Protein AF-A0A1J5PAV0-F1 (afdb_monomer_lite)

pLDDT: mean 71.93, std 15.04, range [39.91, 89.56]

Radius of gyration: 13.14 Å; chains: 1; bounding box: 28×30×35 Å

Secondary structure (DSSP, 8-state):
--GGGTSTTTEEESSTTT---TTS--HHHH-TTS-SS-EEEEPTTSSBTTSGGG--SSPPEEEEE--TTTS-SEETTEE--SS--

Organism: NCBI:txid410659

Structure (mmCIF, N/CA/C/O backbone):
data_AF-A0A1J5PAV0-F1
#
_entry.id   AF-A0A1J5PAV0-F1
#
loop_
_atom_site.group_PDB
_atom_site.id
_atom_site.type_symbol
_atom_site.label_atom_id
_atom_site.label_alt_id
_atom_site.label_comp_id
_atom_site.label_asym_id
_atom_site.label_entity_id
_atom_site.label_seq_id
_atom_site.pdbx_PDB_ins_code
_atom_site.Cartn_x
_atom_site.Cartn_y
_atom_site.Cartn_z
_atom_site.occupancy
_atom_site.B_iso_or_equiv
_atom_site.auth_seq_id
_atom_site.auth_comp_id
_atom_site.auth_asym_id
_atom_site.auth_atom_id
_atom_site.pdbx_PDB_model_num
ATOM 1 N N . MET A 1 1 ? 16.003 7.548 -7.039 1.00 39.91 1 MET A N 1
ATOM 2 C CA . MET A 1 1 ? 15.660 7.370 -5.610 1.00 39.91 1 MET A CA 1
ATOM 3 C C . MET A 1 1 ? 14.750 6.156 -5.497 1.00 39.91 1 MET A C 1
ATOM 5 O O . MET A 1 1 ? 13.768 6.138 -6.233 1.00 39.91 1 MET A O 1
ATOM 9 N N . PRO A 1 2 ? 15.068 5.139 -4.673 1.00 45.78 2 PRO A N 1
ATOM 10 C CA . PRO A 1 2 ? 14.190 3.986 -4.484 1.00 45.78 2 PRO A CA 1
ATOM 11 C C . PRO A 1 2 ? 12.823 4.444 -3.965 1.00 45.78 2 PRO A C 1
ATOM 13 O O . PRO A 1 2 ? 12.750 5.295 -3.079 1.00 45.78 2 PRO A O 1
ATOM 16 N N . PHE A 1 3 ? 11.753 3.877 -4.525 1.00 49.78 3 PHE A N 1
ATOM 17 C CA . PHE A 1 3 ? 10.347 4.203 -4.242 1.00 49.78 3 PHE A CA 1
ATOM 18 C C . PHE A 1 3 ? 10.009 4.248 -2.737 1.00 49.78 3 PHE A C 1
ATOM 20 O O . PHE A 1 3 ? 9.171 5.039 -2.307 1.00 49.78 3 PHE A O 1
ATOM 27 N N . LEU A 1 4 ? 10.725 3.455 -1.937 1.00 51.84 4 LEU A N 1
ATOM 28 C CA . LEU A 1 4 ? 10.534 3.292 -0.498 1.00 51.84 4 LEU A CA 1
ATOM 29 C C . LEU A 1 4 ? 10.681 4.577 0.334 1.00 51.84 4 LEU A C 1
ATOM 31 O O . LEU A 1 4 ? 9.968 4.718 1.317 1.00 51.84 4 LEU A O 1
ATOM 35 N N . PHE A 1 5 ? 11.533 5.538 -0.046 1.00 49.00 5 PHE A N 1
ATOM 36 C CA . PHE A 1 5 ? 11.836 6.674 0.843 1.00 49.00 5 PHE A CA 1
ATOM 37 C C . PHE A 1 5 ? 10.932 7.905 0.682 1.00 49.00 5 PHE A C 1
ATOM 39 O O . PHE A 1 5 ? 10.843 8.702 1.609 1.00 49.00 5 PHE A O 1
ATOM 46 N N . ARG A 1 6 ? 10.252 8.087 -0.461 1.00 49.84 6 ARG A N 1
ATOM 47 C CA . ARG A 1 6 ? 9.477 9.321 -0.747 1.00 49.84 6 ARG A CA 1
ATOM 48 C C . ARG A 1 6 ? 7.958 9.168 -0.667 1.00 49.84 6 ARG A C 1
ATOM 50 O O . ARG A 1 6 ? 7.232 10.154 -0.736 1.00 49.84 6 ARG A O 1
ATOM 57 N N . HIS A 1 7 ? 7.465 7.940 -0.554 1.00 57.06 7 HIS A N 1
ATOM 58 C CA . HIS A 1 7 ? 6.027 7.643 -0.545 1.00 57.06 7 HIS A CA 1
ATOM 59 C C . HIS A 1 7 ? 5.584 6.839 0.677 1.00 57.06 7 HIS A C 1
ATOM 61 O O . HIS A 1 7 ? 4.457 6.335 0.725 1.00 57.06 7 HIS A O 1
ATOM 67 N N . TRP A 1 8 ? 6.479 6.722 1.653 1.00 59.22 8 TRP A N 1
ATOM 68 C CA . TRP A 1 8 ? 6.222 6.000 2.877 1.00 59.22 8 TRP A CA 1
ATOM 69 C C . TRP A 1 8 ? 5.076 6.615 3.665 1.00 59.22 8 TRP A C 1
ATOM 71 O O . TRP A 1 8 ? 4.944 7.835 3.736 1.00 59.22 8 TRP A O 1
ATOM 81 N N . GLY A 1 9 ? 4.202 5.760 4.188 1.00 62.41 9 GLY A N 1
ATOM 82 C CA . GLY A 1 9 ? 2.976 6.194 4.841 1.00 62.41 9 GLY A CA 1
ATOM 83 C C . GLY A 1 9 ? 1.906 6.721 3.884 1.00 62.41 9 GLY A C 1
ATOM 84 O O . GLY A 1 9 ? 0.941 7.280 4.353 1.00 62.41 9 GLY A O 1
ATOM 85 N N . VAL A 1 10 ? 2.010 6.586 2.558 1.00 77.88 10 VAL A N 1
ATOM 86 C CA . VAL A 1 10 ? 0.895 6.930 1.638 1.00 77.88 10 VAL A CA 1
ATOM 87 C C . VAL A 1 10 ? 0.330 5.687 0.949 1.00 77.88 10 VAL A C 1
ATOM 89 O O . VAL A 1 10 ? -0.802 5.713 0.463 1.00 77.88 10 VAL A O 1
ATOM 92 N N . TRP A 1 11 ? 1.112 4.607 0.912 1.00 83.31 11 TRP A N 1
ATOM 93 C CA . TRP A 1 11 ? 0.776 3.343 0.269 1.00 83.31 11 TRP A CA 1
ATOM 94 C C . TRP A 1 11 ? 0.769 2.201 1.273 1.00 83.31 11 TRP A C 1
ATOM 96 O O . TRP A 1 11 ? 1.652 2.133 2.123 1.00 83.31 11 TRP A O 1
ATOM 106 N N . VAL A 1 12 ? -0.170 1.275 1.107 1.00 84.88 12 VAL A N 1
ATOM 107 C CA . VAL A 1 12 ? -0.246 0.033 1.887 1.00 84.88 12 VAL A CA 1
ATOM 108 C C . VAL A 1 12 ? -0.471 -1.172 0.979 1.00 84.88 12 VAL A C 1
ATOM 110 O O . VAL A 1 12 ? -1.042 -1.006 -0.107 1.00 84.88 12 VAL A O 1
ATOM 113 N N . PRO A 1 13 ? -0.053 -2.379 1.398 1.00 86.62 13 PRO A N 1
ATOM 114 C CA . PRO A 1 13 ? -0.439 -3.612 0.730 1.00 86.62 13 PRO A CA 1
ATOM 115 C C . PRO A 1 13 ? -1.959 -3.751 0.657 1.00 86.62 13 PRO A C 1
ATOM 117 O O . PRO A 1 13 ? -2.677 -3.425 1.600 1.00 86.62 13 PRO A O 1
ATOM 120 N N . ARG A 1 14 ? -2.453 -4.249 -0.477 1.00 88.88 14 ARG A N 1
ATOM 121 C CA . ARG A 1 14 ? -3.888 -4.440 -0.693 1.00 88.88 14 ARG A CA 1
ATOM 122 C C . ARG A 1 14 ? -4.447 -5.628 0.087 1.00 88.88 14 ARG A C 1
ATOM 124 O O . ARG A 1 14 ? -5.588 -5.555 0.533 1.00 88.88 14 ARG A O 1
ATOM 131 N N . SER A 1 15 ? -3.678 -6.712 0.176 1.00 83.31 15 SER A N 1
ATOM 132 C CA . SER A 1 15 ? -4.139 -7.965 0.774 1.00 83.31 15 SER A CA 1
ATOM 133 C C . SER A 1 15 ? -3.996 -7.949 2.290 1.00 83.31 15 SER A C 1
ATOM 135 O O . SER A 1 15 ? -2.954 -7.557 2.820 1.00 83.31 15 SER A O 1
ATOM 137 N N . ASP A 1 16 ? -5.017 -8.480 2.947 1.00 80.69 16 ASP A N 1
ATOM 138 C CA . ASP A 1 16 ? -5.078 -8.821 4.370 1.00 80.69 16 ASP A CA 1
ATOM 139 C C . ASP A 1 16 ? -3.904 -9.682 4.866 1.00 80.69 16 ASP A C 1
ATOM 141 O O . ASP A 1 16 ? -3.428 -9.486 5.980 1.00 80.69 16 ASP A O 1
ATOM 145 N N . CYS A 1 17 ? -3.368 -10.577 4.032 1.00 78.44 17 CYS A N 1
ATOM 146 C CA . CYS A 1 17 ? -2.217 -11.413 4.381 1.00 78.44 17 CYS A CA 1
ATOM 147 C C . CYS A 1 17 ? -0.906 -10.631 4.582 1.00 78.44 17 CYS A C 1
ATOM 149 O O . CYS A 1 17 ? 0.036 -11.165 5.166 1.00 78.44 17 CYS A O 1
ATOM 151 N N . TYR A 1 18 ? -0.843 -9.376 4.124 1.00 74.75 18 TYR A N 1
ATOM 152 C CA . TYR A 1 18 ? 0.313 -8.493 4.303 1.00 74.75 18 TYR A CA 1
ATOM 153 C C . TYR A 1 18 ? 0.020 -7.317 5.237 1.00 74.75 18 TYR A C 1
ATOM 155 O O . TYR A 1 18 ? 0.929 -6.836 5.913 1.00 74.75 18 TYR A O 1
ATOM 163 N N . HIS A 1 19 ? -1.215 -6.810 5.241 1.00 78.38 19 HIS A N 1
ATOM 164 C CA . HIS A 1 19 ? -1.596 -5.652 6.038 1.00 78.38 19 HIS A CA 1
ATOM 165 C C . HIS A 1 19 ? -3.099 -5.618 6.322 1.00 78.38 19 HIS A C 1
ATOM 167 O O . HIS A 1 19 ? -3.924 -5.711 5.413 1.00 78.38 19 HIS A O 1
ATOM 173 N N . THR A 1 20 ? -3.436 -5.356 7.581 1.00 80.56 20 THR A N 1
ATOM 174 C CA . THR A 1 20 ? -4.783 -4.996 8.023 1.00 80.56 20 THR A CA 1
ATOM 175 C C . THR A 1 20 ? -4.727 -3.708 8.835 1.00 80.56 20 THR A C 1
ATOM 177 O O . THR A 1 20 ? -3.796 -3.490 9.615 1.00 80.56 20 THR A O 1
ATOM 180 N N . PHE A 1 21 ? -5.746 -2.872 8.689 1.00 80.50 21 PHE A N 1
ATOM 181 C CA . PHE A 1 21 ? -5.971 -1.702 9.524 1.00 80.50 21 PHE A CA 1
ATOM 182 C C . PHE A 1 21 ? -6.397 -2.108 10.944 1.00 80.50 21 PHE A C 1
ATOM 184 O O . PHE A 1 21 ? -6.642 -3.279 11.238 1.00 80.50 21 PHE A O 1
ATOM 191 N N . ALA A 1 22 ? -6.506 -1.125 11.842 1.00 78.94 22 ALA A N 1
ATOM 192 C CA . ALA A 1 22 ? -6.860 -1.349 13.247 1.00 78.94 22 ALA A CA 1
ATOM 193 C C . ALA A 1 22 ? -8.250 -1.986 13.448 1.00 78.94 22 ALA A C 1
ATOM 195 O O . ALA A 1 22 ? -8.494 -2.610 14.476 1.00 78.94 22 ALA A O 1
ATOM 196 N N . ASP A 1 23 ? -9.153 -1.842 12.474 1.00 80.44 23 ASP A N 1
ATOM 197 C CA . ASP A 1 23 ? -10.475 -2.474 12.466 1.00 80.44 23 ASP A CA 1
ATOM 198 C C . ASP A 1 23 ? -10.465 -3.901 11.878 1.00 80.44 23 ASP A C 1
ATOM 200 O O . ASP A 1 23 ? -11.524 -4.506 11.712 1.00 80.44 23 ASP A O 1
ATOM 204 N N . GLY A 1 24 ? -9.281 -4.439 11.565 1.00 81.25 24 GLY A N 1
ATOM 205 C CA . GLY A 1 24 ? -9.081 -5.774 11.005 1.00 81.25 24 GLY A CA 1
ATOM 206 C C . GLY A 1 24 ? -9.343 -5.882 9.503 1.00 81.25 24 GLY A C 1
ATOM 207 O O . GLY A 1 24 ? -9.226 -6.976 8.959 1.00 81.25 24 GLY A O 1
ATOM 208 N N . LYS A 1 25 ? -9.683 -4.784 8.816 1.00 84.94 25 LYS A N 1
ATOM 209 C CA . LYS A 1 25 ? -9.937 -4.786 7.367 1.00 84.94 25 LYS A CA 1
ATOM 210 C C . LYS A 1 25 ? -8.677 -4.474 6.576 1.00 84.94 25 LYS A C 1
ATOM 212 O O . LYS A 1 25 ? -7.783 -3.782 7.050 1.00 84.94 25 LYS A O 1
ATOM 217 N N . SER A 1 26 ? -8.628 -4.924 5.334 1.00 86.69 26 SER A N 1
ATOM 218 C CA . SER A 1 26 ? -7.594 -4.585 4.354 1.00 86.69 26 SE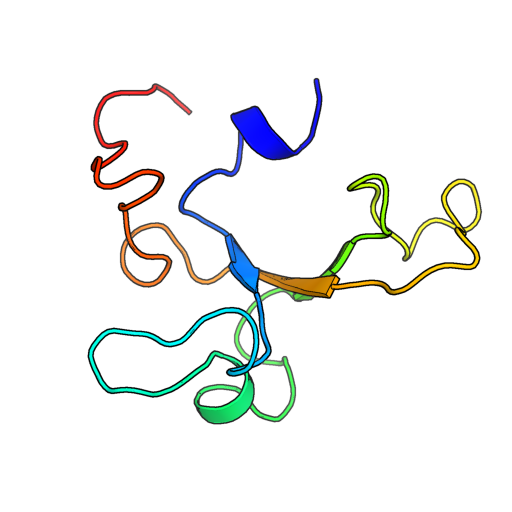R A CA 1
ATOM 219 C C . SER A 1 26 ? -8.127 -3.617 3.291 1.00 86.69 26 SER A C 1
ATOM 221 O O . SER A 1 26 ? -9.321 -3.297 3.243 1.00 86.69 26 SER A O 1
ATOM 223 N N . CYS A 1 27 ? -7.272 -3.151 2.375 1.00 88.12 27 CYS A N 1
ATOM 224 C CA . CYS A 1 27 ? -7.783 -2.385 1.235 1.00 88.12 27 CYS A CA 1
ATOM 225 C C . CYS A 1 27 ? -8.624 -3.233 0.277 1.00 88.12 27 CYS A C 1
ATOM 227 O O . CYS A 1 27 ? -9.484 -2.677 -0.405 1.00 88.12 27 CYS A O 1
ATOM 229 N N . ALA A 1 28 ? -8.404 -4.550 0.213 1.00 88.38 28 ALA A N 1
ATOM 230 C CA . ALA A 1 28 ? -9.256 -5.440 -0.566 1.00 88.38 28 ALA A CA 1
ATOM 231 C C . ALA A 1 28 ? -10.698 -5.455 -0.033 1.00 88.38 28 ALA A C 1
ATOM 233 O O . ALA A 1 28 ? -11.627 -5.472 -0.835 1.00 88.38 28 ALA A O 1
ATOM 234 N N . ASP A 1 29 ? -10.886 -5.352 1.285 1.00 88.44 29 A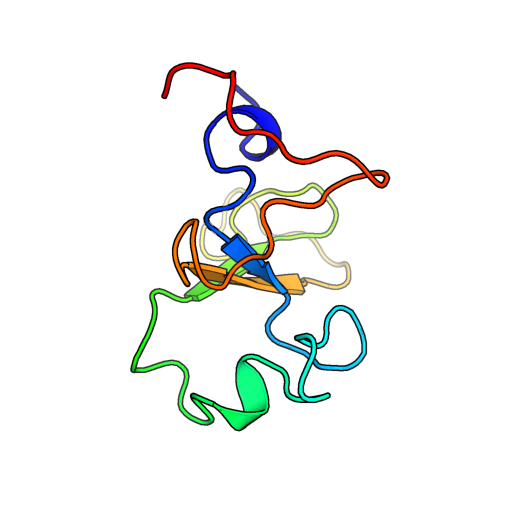SP A N 1
ATOM 235 C CA . ASP A 1 29 ? -12.215 -5.297 1.908 1.00 88.44 29 ASP A CA 1
ATOM 236 C C . ASP A 1 29 ? -12.900 -3.941 1.701 1.00 88.44 29 ASP A C 1
ATOM 238 O O . ASP A 1 29 ? -14.104 -3.866 1.456 1.00 88.44 29 ASP A O 1
ATOM 242 N N . LEU A 1 30 ? -12.133 -2.848 1.795 1.00 88.31 30 LEU A N 1
ATOM 243 C CA . LEU A 1 30 ? -12.658 -1.481 1.680 1.00 88.31 30 LEU A CA 1
ATOM 244 C C . LEU A 1 30 ? -12.873 -1.016 0.233 1.00 88.31 30 LEU A C 1
ATOM 246 O O . LEU A 1 30 ? -13.664 -0.102 -0.008 1.00 88.31 30 LEU A O 1
ATOM 250 N N . ASP A 1 31 ? -12.141 -1.592 -0.717 1.00 89.38 31 ASP A N 1
ATOM 251 C CA . ASP A 1 31 ? -12.200 -1.263 -2.141 1.00 89.38 31 ASP A CA 1
ATOM 252 C C . ASP A 1 31 ? -12.026 -2.532 -3.000 1.00 89.38 31 ASP A C 1
ATOM 254 O O . ASP A 1 31 ? -10.995 -2.698 -3.661 1.00 89.38 31 ASP A O 1
ATOM 258 N N . PRO A 1 32 ? -13.011 -3.454 -3.035 1.00 89.06 32 PRO A N 1
ATOM 259 C CA . PRO A 1 32 ? -12.883 -4.755 -3.709 1.00 89.06 32 PRO A CA 1
ATOM 260 C C . PRO A 1 32 ? -12.551 -4.672 -5.203 1.00 89.06 32 PRO A C 1
ATOM 262 O O . PRO A 1 32 ? -11.906 -5.568 -5.742 1.00 89.06 32 PRO A O 1
ATOM 265 N N . GLY A 1 33 ? -12.921 -3.571 -5.863 1.00 89.44 33 GLY A N 1
ATOM 266 C CA . GLY A 1 33 ? -12.631 -3.323 -7.277 1.00 89.44 33 GLY A CA 1
ATOM 267 C C . GLY A 1 33 ? -11.329 -2.567 -7.560 1.00 89.44 33 GLY A C 1
ATOM 268 O O . GLY A 1 33 ? -11.029 -2.348 -8.730 1.00 89.44 33 GLY A O 1
ATOM 269 N N . ALA A 1 34 ? -10.579 -2.143 -6.536 1.00 88.44 34 ALA A N 1
ATOM 270 C CA . ALA A 1 34 ? -9.411 -1.263 -6.679 1.00 88.44 34 ALA A CA 1
ATOM 271 C C . ALA A 1 34 ? -9.720 0.046 -7.446 1.00 88.44 34 ALA A C 1
ATOM 273 O O . ALA A 1 34 ? -8.896 0.526 -8.228 1.00 88.44 34 ALA A O 1
ATOM 274 N N . GLN A 1 35 ? -10.924 0.600 -7.261 1.00 89.50 35 GLN A N 1
ATOM 275 C CA . GLN A 1 35 ? -11.408 1.790 -7.974 1.00 89.50 35 GLN A CA 1
ATOM 276 C C . GLN A 1 35 ? -11.294 3.059 -7.131 1.00 89.50 35 GLN A C 1
ATOM 278 O O . GLN A 1 35 ? -11.185 4.158 -7.675 1.00 89.50 35 GLN A O 1
ATOM 283 N N . ARG A 1 36 ? -11.322 2.921 -5.802 1.00 88.44 36 ARG A N 1
ATOM 284 C CA . ARG A 1 36 ? -11.315 4.049 -4.868 1.00 88.44 36 ARG A CA 1
ATOM 285 C C . ARG A 1 36 ? -9.935 4.683 -4.740 1.00 88.44 36 ARG A C 1
ATOM 287 O O . ARG A 1 36 ? -9.837 5.905 -4.648 1.00 88.44 36 ARG A O 1
ATOM 294 N N . TRP A 1 37 ? -8.880 3.869 -4.730 1.00 89.12 37 TRP A N 1
ATOM 295 C CA . TRP A 1 37 ? -7.502 4.347 -4.587 1.00 89.12 37 TRP A CA 1
ATOM 296 C C . TRP A 1 37 ? -6.598 3.857 -5.714 1.00 89.12 37 TRP A C 1
ATOM 298 O O . TRP A 1 37 ? -6.697 2.688 -6.099 1.00 89.12 37 TRP A O 1
ATOM 308 N N . PRO A 1 38 ? -5.648 4.694 -6.184 1.00 89.56 38 PRO A N 1
ATOM 309 C CA . PRO A 1 38 ? -4.648 4.270 -7.153 1.00 89.56 38 PRO A CA 1
ATOM 310 C C . PRO A 1 38 ? -3.948 2.989 -6.702 1.00 89.56 38 PRO A C 1
ATOM 312 O O . PRO A 1 38 ? -3.442 2.918 -5.581 1.00 89.56 38 PRO A O 1
ATOM 315 N N . CYS A 1 39 ? -3.904 1.998 -7.589 1.00 87.56 39 CYS A N 1
ATOM 316 C CA . CYS A 1 39 ? -3.288 0.705 -7.330 1.00 87.56 39 CYS A CA 1
ATOM 317 C C . CYS A 1 39 ? -2.104 0.473 -8.270 1.00 87.56 39 CYS A C 1
ATOM 319 O O . CYS A 1 39 ? -2.201 0.731 -9.477 1.00 87.56 39 CYS A O 1
ATOM 321 N N . ILE A 1 40 ? -0.996 -0.019 -7.719 1.00 87.12 40 ILE A N 1
ATOM 322 C CA . ILE A 1 40 ? 0.193 -0.441 -8.464 1.00 87.12 40 ILE A CA 1
ATOM 323 C C . ILE A 1 40 ? 0.585 -1.854 -8.044 1.00 87.12 40 ILE A C 1
ATOM 325 O O . ILE A 1 40 ? 0.377 -2.246 -6.899 1.00 87.12 40 ILE A O 1
ATOM 329 N N . ARG A 1 41 ? 1.185 -2.605 -8.964 1.00 85.88 41 ARG A N 1
ATOM 330 C CA . ARG A 1 41 ? 1.856 -3.867 -8.654 1.00 85.88 41 ARG A CA 1
ATOM 331 C C . ARG A 1 41 ? 3.336 -3.564 -8.487 1.00 85.88 41 ARG A C 1
ATOM 333 O O . ARG A 1 41 ? 3.951 -3.059 -9.421 1.00 85.88 41 ARG A O 1
ATOM 340 N N . LEU A 1 42 ? 3.898 -3.853 -7.325 1.00 82.94 42 LEU A N 1
ATOM 341 C CA . LEU A 1 42 ? 5.340 -3.866 -7.127 1.00 82.94 42 LEU A CA 1
ATOM 342 C C . LEU A 1 42 ? 5.857 -5.276 -7.393 1.00 82.94 42 LEU A C 1
ATOM 344 O O . LEU A 1 42 ? 5.225 -6.252 -7.002 1.00 82.94 42 LEU A O 1
ATOM 348 N N . THR A 1 43 ? 6.979 -5.386 -8.090 1.00 81.81 43 THR A N 1
ATOM 349 C CA . THR A 1 43 ? 7.718 -6.647 -8.213 1.00 81.81 43 THR A CA 1
ATOM 350 C C . THR A 1 43 ? 8.457 -6.961 -6.917 1.00 81.81 43 THR A C 1
ATOM 352 O O . THR A 1 43 ? 8.599 -6.090 -6.059 1.00 81.81 43 THR A O 1
ATOM 355 N N . GLU A 1 44 ? 8.999 -8.172 -6.802 1.00 74.81 44 GLU A N 1
ATOM 356 C CA . GLU A 1 44 ? 9.878 -8.593 -5.698 1.00 74.81 44 GLU A CA 1
ATOM 357 C C . GLU A 1 44 ? 11.035 -7.607 -5.415 1.00 74.81 44 GLU A C 1
ATOM 359 O O . GLU A 1 44 ? 11.506 -7.486 -4.289 1.00 74.81 44 GLU A O 1
ATOM 364 N N . ARG A 1 45 ? 11.474 -6.852 -6.435 1.00 72.88 45 ARG A N 1
ATOM 365 C CA . ARG A 1 45 ? 12.546 -5.845 -6.344 1.00 72.88 45 ARG A CA 1
ATOM 366 C C . ARG A 1 45 ? 12.039 -4.443 -5.991 1.00 72.88 45 ARG A C 1
ATOM 368 O O . ARG A 1 45 ? 12.809 -3.486 -5.988 1.00 72.88 45 ARG A O 1
ATOM 375 N N . GLY A 1 46 ? 10.739 -4.292 -5.745 1.00 69.69 46 GLY A N 1
ATOM 376 C CA . GLY A 1 46 ? 10.098 -3.011 -5.452 1.00 69.69 46 GLY A 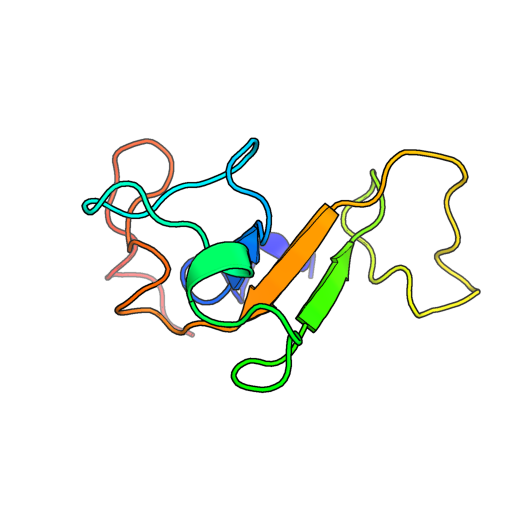CA 1
ATOM 377 C C . GLY A 1 46 ? 9.920 -2.097 -6.669 1.00 69.69 46 GLY A C 1
ATOM 378 O O . GLY A 1 46 ? 9.615 -0.916 -6.504 1.00 69.69 46 GLY A O 1
ATOM 379 N N . HIS A 1 47 ? 10.103 -2.607 -7.891 1.00 78.06 47 HIS A N 1
ATOM 380 C CA . HIS A 1 47 ? 9.850 -1.845 -9.117 1.00 78.06 47 HIS A CA 1
ATOM 381 C C . 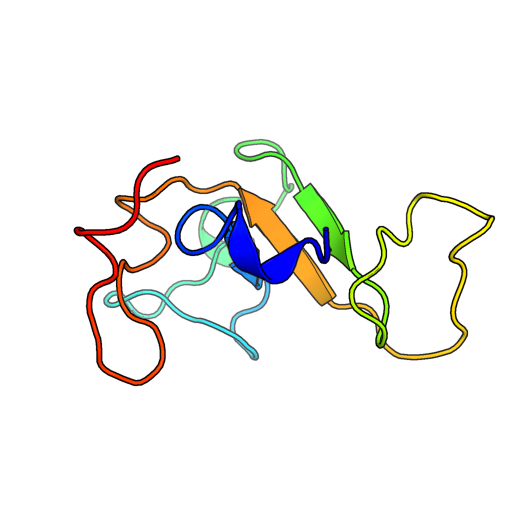HIS A 1 47 ? 8.383 -1.933 -9.529 1.00 78.06 47 HIS A C 1
ATOM 383 O O . HIS A 1 47 ? 7.723 -2.936 -9.267 1.00 78.06 47 HIS A O 1
ATOM 389 N N . ASN A 1 48 ? 7.879 -0.910 -10.219 1.00 75.56 48 ASN A N 1
ATOM 390 C CA . ASN A 1 48 ? 6.530 -0.936 -10.772 1.00 75.56 48 ASN A CA 1
ATOM 391 C C . ASN A 1 48 ? 6.418 -2.019 -11.858 1.00 75.56 48 ASN A C 1
ATOM 393 O O . ASN A 1 48 ? 6.918 -1.846 -12.964 1.00 75.56 48 ASN A O 1
ATOM 397 N N . GLY A 1 49 ? 5.715 -3.106 -11.553 1.00 68.69 49 GLY A N 1
ATOM 398 C CA . GLY A 1 49 ? 5.513 -4.246 -12.443 1.00 68.69 49 GLY A CA 1
ATOM 399 C C . GLY A 1 49 ? 4.550 -3.991 -13.604 1.00 68.69 49 GLY A C 1
ATOM 400 O O . GLY A 1 49 ? 4.301 -4.914 -14.371 1.00 68.69 49 GLY A O 1
ATOM 401 N N . ARG A 1 50 ? 3.985 -2.779 -13.743 1.00 71.44 50 ARG A N 1
ATOM 402 C CA . ARG A 1 50 ? 3.324 -2.356 -14.994 1.00 71.44 50 ARG A CA 1
ATOM 403 C C . ARG A 1 50 ? 4.321 -1.999 -16.094 1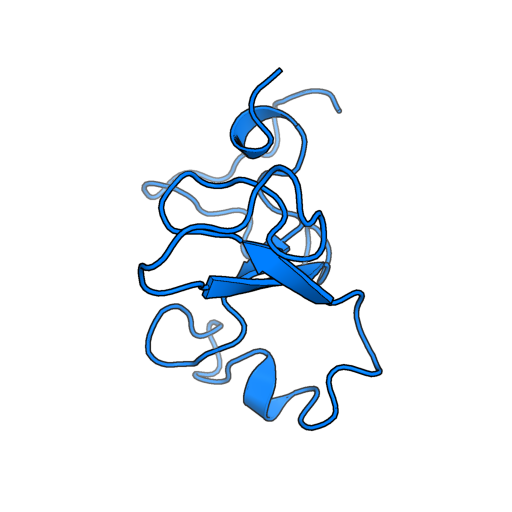.00 71.44 50 ARG A C 1
ATOM 405 O O . ARG A 1 50 ? 3.931 -1.972 -17.256 1.00 71.44 50 ARG A O 1
ATOM 412 N N . ASP A 1 51 ? 5.561 -1.686 -15.733 1.00 72.56 51 ASP A N 1
ATOM 413 C CA . ASP A 1 51 ? 6.611 -1.449 -16.713 1.00 72.56 51 ASP A CA 1
ATOM 414 C C . ASP A 1 51 ? 7.190 -2.795 -17.164 1.00 72.56 51 ASP A C 1
ATOM 416 O O . ASP A 1 51 ? 7.690 -3.572 -16.348 1.00 72.56 51 ASP A O 1
ATOM 420 N N . LEU A 1 52 ? 7.122 -3.065 -18.470 1.00 67.00 52 LEU A N 1
ATOM 421 C CA . LEU A 1 52 ? 7.695 -4.264 -19.084 1.00 67.00 52 LEU A CA 1
ATOM 422 C C . LEU A 1 52 ? 9.207 -4.357 -18.841 1.00 67.00 52 LEU A C 1
ATOM 424 O O . LEU A 1 52 ? 9.723 -5.456 -18.682 1.00 67.00 52 LEU A O 1
ATOM 428 N N . ALA A 1 53 ? 9.912 -3.226 -18.727 1.00 69.62 53 ALA A N 1
ATOM 429 C CA . ALA A 1 53 ? 11.337 -3.205 -18.388 1.00 69.62 53 ALA A CA 1
ATOM 430 C C . ALA A 1 53 ? 11.622 -3.679 -16.950 1.00 69.62 53 ALA A C 1
ATOM 432 O O . ALA A 1 53 ? 12.773 -3.902 -16.569 1.00 69.62 53 ALA A O 1
ATOM 433 N N . HIS A 1 54 ? 10.579 -3.813 -16.133 1.00 63.94 54 HIS A N 1
ATOM 434 C CA . HIS A 1 54 ? 10.642 -4.235 -14.742 1.00 63.94 54 HIS A CA 1
ATOM 435 C C . HIS A 1 54 ? 9.875 -5.535 -14.498 1.00 63.94 54 HIS A C 1
ATOM 437 O O . HIS A 1 54 ? 9.597 -5.854 -13.343 1.00 63.94 54 HIS A O 1
ATOM 443 N N . SER A 1 55 ? 9.537 -6.292 -15.549 1.00 60.66 55 SER A N 1
ATOM 444 C CA . SER A 1 55 ? 8.922 -7.608 -15.398 1.00 60.66 55 SER A CA 1
ATOM 445 C C . SER A 1 55 ? 9.888 -8.547 -14.668 1.00 60.66 55 SER A C 1
ATOM 447 O O . SER A 1 55 ? 10.898 -8.971 -15.226 1.00 60.66 55 SER A O 1
ATOM 449 N N . GLY A 1 56 ? 9.596 -8.836 -13.403 1.00 60.94 56 GLY A N 1
ATOM 450 C CA . GLY A 1 56 ? 10.223 -9.913 -12.640 1.00 60.94 56 GLY A CA 1
ATOM 451 C C . GLY A 1 56 ? 9.345 -11.162 -12.671 1.00 60.94 56 GLY A C 1
ATOM 452 O O . GLY A 1 56 ? 8.123 -11.047 -12.785 1.00 60.94 56 GLY A O 1
ATOM 453 N N . GLU A 1 57 ? 9.967 -12.334 -12.564 1.00 61.88 57 GLU A N 1
ATOM 454 C CA . GLU A 1 57 ? 9.277 -13.634 -12.555 1.00 61.88 57 GLU A CA 1
ATOM 455 C C . GLU A 1 57 ? 8.661 -13.983 -11.189 1.00 61.88 57 GLU A C 1
ATOM 457 O O . GLU A 1 57 ? 7.800 -14.855 -11.120 1.00 61.88 57 GLU A O 1
ATOM 462 N N . GLY A 1 58 ? 9.070 -13.306 -10.110 1.00 64.19 58 GLY A N 1
ATOM 463 C CA . GLY A 1 58 ? 8.592 -13.593 -8.759 1.00 64.19 58 GLY A CA 1
ATOM 464 C C . GLY A 1 58 ? 7.280 -12.919 -8.353 1.00 64.19 58 GLY A C 1
ATOM 465 O O . GLY A 1 58 ? 6.642 -12.172 -9.109 1.00 64.19 58 GLY A O 1
ATOM 466 N N . ASP A 1 59 ? 6.892 -13.187 -7.104 1.00 68.62 59 ASP A N 1
ATOM 467 C CA . ASP A 1 59 ? 5.644 -12.709 -6.519 1.00 68.62 59 ASP A CA 1
ATOM 468 C C . ASP A 1 59 ? 5.620 -11.180 -6.428 1.00 68.62 59 ASP A C 1
ATOM 470 O O . ASP A 1 59 ? 6.514 -10.524 -5.889 1.00 68.62 59 ASP A O 1
ATOM 474 N N . GLY A 1 60 ? 4.568 -10.600 -7.003 1.00 75.56 60 GLY A N 1
ATOM 475 C CA . GLY A 1 60 ? 4.320 -9.169 -6.955 1.00 75.56 60 GLY A CA 1
ATOM 476 C C . GLY A 1 60 ? 3.324 -8.820 -5.858 1.00 75.56 60 GLY A C 1
ATOM 477 O O . GLY A 1 60 ? 2.324 -9.511 -5.683 1.00 75.56 60 GLY A O 1
ATOM 478 N N . VAL A 1 61 ? 3.545 -7.700 -5.175 1.00 82.88 61 VAL A N 1
ATOM 479 C CA . VAL A 1 61 ? 2.624 -7.178 -4.159 1.00 82.88 61 VAL A CA 1
ATOM 480 C C . VAL A 1 61 ? 1.827 -6.022 -4.748 1.00 82.88 61 VAL A C 1
ATOM 482 O O . VAL A 1 61 ? 2.388 -5.069 -5.293 1.00 82.88 61 VAL A O 1
ATOM 485 N N . TYR A 1 62 ? 0.502 -6.081 -4.632 1.00 86.88 62 TYR A N 1
ATOM 486 C CA . TYR A 1 62 ? -0.350 -4.945 -4.969 1.00 86.88 62 TYR A CA 1
ATOM 487 C C . TYR A 1 62 ? -0.368 -3.944 -3.819 1.00 86.88 62 TYR A C 1
ATOM 489 O O . TYR A 1 62 ? -0.691 -4.297 -2.688 1.00 86.88 62 TYR A O 1
ATOM 497 N N . MET A 1 63 ? -0.066 -2.690 -4.132 1.00 86.62 63 MET A N 1
ATOM 498 C CA . MET A 1 63 ? -0.094 -1.569 -3.199 1.00 86.62 63 MET A CA 1
ATOM 499 C C . MET A 1 63 ? -1.206 -0.599 -3.600 1.00 86.62 63 MET A C 1
ATOM 501 O O . MET A 1 63 ? -1.418 -0.359 -4.793 1.00 86.62 63 MET A O 1
ATOM 505 N N . GLN A 1 64 ? -1.884 -0.001 -2.620 1.00 88.56 64 GLN A N 1
ATOM 506 C CA . GLN A 1 64 ? -2.870 1.059 -2.835 1.00 88.56 64 GLN A CA 1
ATOM 507 C C . GLN A 1 64 ? -2.503 2.348 -2.113 1.00 88.56 64 GLN A C 1
ATOM 509 O O . GLN A 1 64 ? -2.078 2.331 -0.959 1.00 88.56 64 GLN A O 1
ATOM 514 N N . ARG A 1 65 ? -2.679 3.477 -2.809 1.00 88.50 65 ARG A N 1
ATOM 515 C CA . ARG A 1 65 ? -2.377 4.815 -2.294 1.00 88.50 65 ARG A CA 1
ATOM 516 C C . ARG A 1 65 ? -3.547 5.359 -1.484 1.00 88.50 65 ARG A C 1
ATOM 518 O O . ARG A 1 65 ? -4.385 6.088 -2.010 1.00 88.50 65 ARG A O 1
ATOM 525 N N . VAL A 1 66 ? -3.584 5.004 -0.210 1.00 84.38 66 VAL A N 1
ATOM 526 C CA . VAL A 1 66 ? -4.679 5.335 0.709 1.00 84.38 66 VAL A CA 1
ATOM 527 C C . VAL A 1 66 ? -4.490 6.649 1.476 1.00 84.38 66 VAL A C 1
ATOM 529 O O . VAL A 1 66 ? -5.431 7.129 2.103 1.00 84.38 66 VAL A O 1
ATOM 532 N N . GLY A 1 67 ? -3.302 7.260 1.402 1.00 78.44 67 GLY A N 1
ATOM 533 C CA . GLY A 1 67 ? -2.989 8.500 2.122 1.00 78.44 67 GLY A CA 1
ATOM 534 C C . GLY A 1 67 ? -2.435 8.273 3.534 1.00 78.44 67 GLY A C 1
ATOM 535 O O . GLY A 1 67 ? -2.565 7.189 4.092 1.00 78.44 67 GLY A O 1
ATOM 536 N N . MET A 1 68 ? -1.832 9.318 4.115 1.00 72.75 68 MET A N 1
ATOM 537 C CA . MET A 1 68 ? -1.136 9.271 5.420 1.00 72.75 68 MET A CA 1
ATOM 538 C C . MET A 1 68 ? -2.011 9.019 6.633 1.00 72.75 68 MET A C 1
ATOM 540 O O . MET A 1 68 ? -1.518 8.567 7.664 1.00 72.75 68 MET A O 1
ATOM 544 N N . GLU A 1 69 ? -3.298 9.316 6.528 1.00 74.19 69 GLU A N 1
ATOM 545 C CA . GLU A 1 69 ? -4.238 9.046 7.605 1.00 74.19 69 GLU A CA 1
ATOM 546 C C . GLU A 1 69 ? -4.549 7.551 7.698 1.00 74.19 69 GLU A C 1
ATOM 548 O O . GLU A 1 69 ? -4.430 6.970 8.773 1.00 74.19 69 GLU A O 1
ATOM 553 N N . MET A 1 70 ? -4.871 6.913 6.567 1.00 75.38 70 MET A N 1
ATOM 554 C CA . MET A 1 70 ? -5.260 5.505 6.575 1.00 75.38 70 MET A CA 1
ATOM 555 C C . MET A 1 70 ? -4.089 4.537 6.508 1.00 75.38 70 MET A C 1
ATOM 557 O O . MET A 1 70 ? -4.192 3.454 7.067 1.00 75.38 70 MET A O 1
ATOM 561 N N . ALA A 1 71 ? -2.987 4.888 5.837 1.00 71.44 71 ALA A N 1
ATOM 562 C CA . ALA A 1 71 ? -1.884 3.953 5.605 1.00 71.44 71 ALA A CA 1
ATOM 563 C C . ALA A 1 71 ? -1.210 3.455 6.894 1.00 71.44 71 ALA A C 1
ATOM 565 O O . ALA A 1 71 ? -0.354 2.578 6.848 1.00 71.44 71 ALA A O 1
ATOM 566 N N . GLY A 1 72 ? -1.580 4.036 8.036 1.00 61.31 72 GLY A N 1
ATOM 567 C CA . GLY A 1 72 ? -0.844 3.899 9.266 1.00 61.31 72 GLY A CA 1
ATOM 568 C C . GLY A 1 72 ? 0.445 4.693 9.131 1.00 61.31 72 GLY A C 1
ATOM 569 O O . GLY A 1 72 ? 1.313 4.421 8.309 1.00 61.31 72 GLY A O 1
ATOM 570 N N . ARG A 1 73 ? 0.610 5.689 9.995 1.00 54.59 73 ARG A N 1
ATOM 571 C CA . ARG A 1 73 ? 1.879 6.420 10.121 1.00 54.59 73 ARG A CA 1
ATOM 572 C C . ARG A 1 73 ? 3.011 5.515 10.626 1.00 54.59 73 ARG A C 1
ATOM 574 O O . ARG A 1 73 ? 4.147 5.971 10.694 1.00 54.59 73 ARG A O 1
ATOM 581 N N . LEU A 1 74 ? 2.683 4.278 11.013 1.00 47.25 74 LEU A N 1
ATOM 582 C CA . LEU A 1 74 ? 3.527 3.339 11.724 1.00 47.25 74 L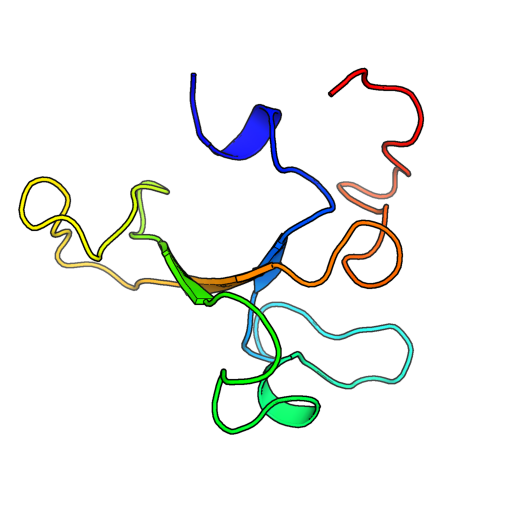EU A CA 1
ATOM 583 C C . LEU A 1 74 ? 4.312 2.458 10.757 1.00 47.25 74 LEU A C 1
ATOM 585 O O . LEU A 1 74 ? 3.762 1.573 10.107 1.00 47.25 74 LEU A O 1
ATOM 589 N N . LEU A 1 75 ? 5.620 2.655 10.752 1.00 51.31 75 LEU A N 1
ATOM 590 C CA . LEU A 1 75 ? 6.547 1.644 10.289 1.00 51.31 75 LEU A CA 1
ATOM 591 C C . LEU A 1 75 ? 7.613 1.412 11.346 1.00 51.31 75 LEU A C 1
ATOM 593 O O . LEU A 1 75 ? 8.109 2.375 11.927 1.00 51.31 75 LEU A O 1
ATOM 597 N N . ASP A 1 76 ? 7.942 0.143 11.587 1.00 50.00 76 ASP A N 1
ATOM 598 C CA . ASP A 1 76 ? 8.922 -0.289 12.584 1.00 50.00 76 ASP A CA 1
ATOM 599 C C . ASP A 1 76 ? 8.556 0.203 13.993 1.00 50.00 76 ASP A C 1
ATOM 601 O O . ASP A 1 76 ? 9.411 0.564 14.796 1.00 50.00 76 ASP A O 1
ATOM 605 N N . GLY A 1 77 ? 7.253 0.284 14.290 1.00 50.75 77 GLY A N 1
ATOM 606 C CA . GLY A 1 77 ? 6.763 0.798 15.571 1.00 50.75 77 GLY A CA 1
ATOM 607 C C . GLY A 1 77 ? 6.831 2.324 15.720 1.00 50.75 77 GLY A C 1
ATOM 608 O O . GLY A 1 77 ? 6.533 2.831 16.799 1.00 50.75 77 GLY A O 1
ATOM 609 N N . ARG A 1 78 ? 7.205 3.073 14.671 1.00 45.72 78 ARG A N 1
ATOM 610 C CA . ARG A 1 78 ? 7.405 4.529 14.725 1.00 45.72 78 ARG A CA 1
ATOM 611 C C . ARG A 1 78 ? 6.481 5.283 13.775 1.00 45.72 78 ARG A C 1
ATOM 613 O O . ARG A 1 78 ? 6.329 4.895 12.620 1.00 45.72 78 ARG A O 1
ATOM 620 N N . THR A 1 79 ? 5.916 6.396 14.248 1.00 51.62 79 THR A N 1
ATOM 621 C CA . THR A 1 79 ? 5.161 7.342 13.418 1.00 51.62 79 THR A CA 1
ATOM 622 C C . THR A 1 79 ? 6.105 8.265 12.640 1.00 51.62 79 THR A C 1
ATOM 624 O O . THR A 1 79 ? 6.913 8.991 13.221 1.00 51.62 79 THR A O 1
ATOM 627 N N . TRP A 1 80 ? 6.035 8.244 11.308 1.00 55.53 80 TRP A N 1
ATOM 628 C CA . TRP A 1 80 ? 6.913 9.037 10.432 1.00 55.53 80 TRP A CA 1
ATOM 629 C C . TRP A 1 80 ? 6.327 10.427 10.117 1.00 55.53 80 TRP A C 1
ATOM 631 O O . TRP A 1 80 ? 6.141 10.787 8.961 1.00 55.53 80 TRP A O 1
ATOM 641 N N . GLU A 1 81 ? 6.025 11.221 11.151 1.00 53.28 81 GLU A N 1
ATOM 642 C CA . GLU A 1 81 ? 5.429 12.572 11.015 1.00 53.28 81 GLU A CA 1
ATOM 643 C C . GLU A 1 81 ? 6.448 13.688 10.724 1.00 53.28 81 GLU A C 1
ATOM 645 O O . GLU A 1 81 ? 6.071 14.807 10.392 1.00 53.28 81 GLU A O 1
ATOM 650 N N . GLY A 1 82 ? 7.744 13.399 10.870 1.00 47.50 82 GLY A N 1
ATOM 651 C CA . GLY A 1 82 ? 8.814 14.404 10.853 1.00 47.50 82 GLY A CA 1
ATOM 652 C C . GLY A 1 82 ? 9.666 14.458 9.585 1.00 47.50 82 GLY A C 1
ATOM 653 O O . GLY A 1 82 ? 10.688 15.140 9.594 1.00 47.50 82 GLY A O 1
ATOM 654 N N . VAL A 1 83 ? 9.318 13.728 8.522 1.00 45.22 83 VAL A N 1
ATOM 655 C CA . VAL A 1 83 ? 10.105 13.727 7.274 1.00 45.22 83 VAL A CA 1
ATOM 656 C C . VAL A 1 83 ? 9.437 14.639 6.243 1.00 45.22 83 VAL A C 1
ATOM 658 O O . VAL A 1 83 ? 8.268 14.414 5.928 1.00 45.22 83 VAL A O 1
ATOM 661 N N . PRO A 1 84 ? 10.131 15.663 5.712 1.00 40.97 84 PRO A N 1
ATOM 662 C CA . PRO A 1 84 ? 9.566 16.513 4.671 1.00 40.97 84 PRO A CA 1
ATOM 663 C C . PRO A 1 84 ? 9.370 15.722 3.368 1.00 40.97 84 PRO A C 1
ATOM 665 O O . PRO A 1 84 ? 10.221 14.909 2.996 1.00 40.97 84 PRO A O 1
ATOM 668 N N . GLY A 1 85 ? 8.230 15.964 2.709 1.00 46.44 85 GLY A N 1
ATOM 669 C CA . GLY A 1 85 ? 7.849 15.379 1.413 1.00 46.44 85 GLY A CA 1
ATOM 670 C C . GLY A 1 85 ? 8.684 15.867 0.233 1.00 46.44 85 GLY A C 1
ATOM 671 O O . GLY A 1 85 ? 9.159 17.022 0.275 1.00 46.44 85 GLY A O 1
#

Sequence (85 aa):
MPFLFRHWGVWVPRSDCYHTFADGKSCADLDPGAQRWPCIRLTERGHNGRDLAHSGEGDGVYMQRVGMEMAGRLLDGRTWEGVPG

Foldseek 3Di:
DQPCPPCPLQKDFQDLVGDDFPVSHGVCRVPVPLPPFDKFWADPVRDGCVDPVRPDPDDITIMTRRGNVGSDCDDPNDRPPPDDD